Protein AF-A0A9P9JGT2-F1 (afdb_monomer_lite)

pLDDT: mean 77.73, std 19.98, range [41.0, 98.12]

Structure (mmCIF, N/CA/C/O backbone):
data_AF-A0A9P9JGT2-F1
#
_entry.id   AF-A0A9P9JGT2-F1
#
loop_
_atom_site.group_PDB
_atom_site.id
_atom_site.type_symbol
_atom_site.label_atom_id
_atom_site.label_alt_id
_atom_site.label_comp_id
_atom_site.label_asym_id
_atom_site.label_entity_id
_atom_site.label_seq_id
_atom_site.pdbx_PDB_ins_code
_atom_site.Cartn_x
_atom_site.Cartn_y
_atom_site.Cartn_z
_atom_site.occupancy
_atom_site.B_iso_or_equiv
_atom_site.auth_seq_id
_atom_site.auth_comp_id
_atom_site.auth_asym_id
_atom_site.auth_atom_id
_atom_site.pdbx_PDB_model_num
ATOM 1 N N . MET A 1 1 ? -16.881 14.180 40.709 1.00 42.56 1 MET A N 1
ATOM 2 C CA . MET A 1 1 ? -15.431 14.120 41.002 1.00 42.56 1 MET A CA 1
ATOM 3 C C . MET A 1 1 ? -14.701 13.674 39.739 1.00 42.56 1 MET A C 1
ATOM 5 O O . MET A 1 1 ? -14.536 12.482 39.517 1.00 42.56 1 MET A O 1
ATOM 9 N N . SER A 1 2 ? -14.347 14.621 38.869 1.00 42.94 2 SER A N 1
ATOM 10 C CA . SER A 1 2 ? -13.752 14.339 37.556 1.00 42.94 2 SER A CA 1
ATOM 11 C C . SER A 1 2 ? -12.229 14.390 37.648 1.00 42.94 2 SER A C 1
ATOM 13 O O . SER A 1 2 ? -11.665 15.416 38.022 1.00 42.94 2 SER A O 1
ATOM 15 N N . ARG A 1 3 ? -11.563 13.273 37.342 1.00 53.34 3 ARG A N 1
ATOM 16 C CA . ARG A 1 3 ? -10.098 13.186 37.287 1.00 53.34 3 ARG A CA 1
ATOM 17 C C . ARG A 1 3 ? -9.621 13.684 35.923 1.00 53.34 3 ARG A C 1
ATOM 19 O O . ARG A 1 3 ? -9.835 13.019 34.915 1.00 53.34 3 ARG A O 1
ATOM 26 N N . HIS A 1 4 ? -8.981 14.848 35.905 1.00 46.66 4 HIS A N 1
ATOM 27 C CA . HIS A 1 4 ? -8.199 15.321 34.766 1.00 46.66 4 HIS A CA 1
ATOM 28 C C . HIS A 1 4 ? -6.870 14.557 34.710 1.00 46.66 4 HIS A C 1
ATOM 30 O O . HIS A 1 4 ? -6.105 14.576 35.672 1.00 46.66 4 HIS A O 1
ATOM 36 N N . TYR A 1 5 ? -6.590 13.900 33.584 1.00 48.41 5 TYR A N 1
ATOM 37 C CA . TYR A 1 5 ? -5.246 13.423 33.253 1.00 48.41 5 TYR A CA 1
ATOM 38 C C . TYR A 1 5 ? -4.492 14.529 32.499 1.00 48.41 5 TYR A C 1
ATOM 40 O O . TYR A 1 5 ? -5.058 15.101 31.563 1.00 48.41 5 TYR A O 1
ATOM 48 N N . PRO A 1 6 ? -3.238 14.847 32.865 1.00 57.88 6 PRO A N 1
ATOM 49 C CA . PRO A 1 6 ? -2.440 15.808 32.121 1.00 57.88 6 PRO A CA 1
ATOM 50 C C . PRO A 1 6 ? -1.957 15.204 30.797 1.00 57.88 6 PRO A C 1
ATOM 52 O O . PRO A 1 6 ? -1.408 14.105 30.743 1.00 57.88 6 PRO A O 1
ATOM 55 N N . SER A 1 7 ? -2.173 15.970 29.730 1.00 55.78 7 SER A N 1
ATOM 56 C CA . SER A 1 7 ? -1.685 15.712 28.380 1.00 55.78 7 SER A CA 1
ATOM 57 C C . SER A 1 7 ? -0.169 15.926 28.350 1.00 55.78 7 SER A C 1
ATOM 59 O O . SER A 1 7 ? 0.311 17.048 28.514 1.00 55.78 7 SER A O 1
ATOM 61 N N . THR A 1 8 ? 0.606 14.855 28.195 1.00 49.56 8 THR A N 1
ATOM 62 C CA . THR A 1 8 ? 2.061 14.931 28.049 1.00 49.56 8 THR A CA 1
ATOM 63 C C . THR A 1 8 ? 2.419 15.328 26.617 1.00 49.56 8 THR A C 1
ATOM 65 O O . THR A 1 8 ? 2.457 14.508 25.702 1.00 49.56 8 THR A O 1
ATOM 68 N N . CYS A 1 9 ? 2.707 16.615 26.416 1.00 41.47 9 CYS A N 1
ATOM 69 C CA . CYS A 1 9 ? 3.374 17.104 25.213 1.00 41.47 9 CYS A CA 1
ATOM 70 C C . CYS A 1 9 ? 4.829 16.618 25.212 1.00 41.47 9 CYS A C 1
ATOM 72 O O . CYS A 1 9 ? 5.666 17.113 25.965 1.00 41.47 9 CYS A O 1
ATOM 74 N N . VAL A 1 10 ? 5.140 15.644 24.359 1.00 46.78 10 VAL A N 1
ATOM 75 C CA . VAL A 1 10 ? 6.520 15.272 24.027 1.00 46.78 10 VAL A CA 1
ATOM 76 C C . VAL A 1 10 ? 7.165 16.410 23.234 1.00 46.78 10 VAL A C 1
ATOM 78 O O . VAL A 1 10 ? 6.878 16.611 22.055 1.00 46.78 10 VAL A O 1
ATOM 81 N N . MET A 1 11 ? 8.025 17.173 23.905 1.00 46.28 11 MET A N 1
ATOM 82 C CA . MET A 1 11 ? 8.902 18.170 23.293 1.00 46.28 11 MET A CA 1
ATOM 83 C C . MET A 1 11 ? 9.958 17.449 22.444 1.00 46.28 11 MET A C 1
ATOM 85 O O . MET A 1 11 ? 10.802 16.731 22.977 1.00 46.28 11 MET A O 1
ATOM 89 N N . PHE A 1 12 ? 9.924 17.635 21.124 1.00 46.66 12 PHE A N 1
ATOM 90 C CA . PHE A 1 12 ? 11.042 17.283 20.246 1.00 46.66 12 PHE A CA 1
ATOM 91 C C . PHE A 1 12 ? 12.044 18.448 20.224 1.00 46.66 12 PHE A C 1
ATOM 93 O O . PHE A 1 12 ? 11.664 19.551 19.830 1.00 46.66 12 PHE A O 1
ATOM 100 N N . PRO A 1 13 ? 13.323 18.237 20.583 1.00 52.69 13 PRO A N 1
ATOM 101 C CA . PRO A 1 13 ? 14.360 19.246 20.431 1.00 52.69 13 PRO A CA 1
ATOM 102 C C . PRO A 1 13 ? 14.915 19.168 19.004 1.00 52.69 13 PRO A C 1
ATOM 104 O O . PRO A 1 13 ? 15.980 18.605 18.763 1.00 52.69 13 PRO A O 1
ATOM 107 N N . SER A 1 14 ? 14.171 19.662 18.015 1.00 49.78 14 SER A N 1
ATOM 108 C CA . SER A 1 14 ? 14.743 19.891 16.685 1.00 49.78 14 SER A CA 1
ATOM 109 C C . SER A 1 14 ? 13.972 20.979 15.946 1.00 49.78 14 SER A C 1
ATOM 111 O O . SER A 1 14 ? 12.844 20.785 15.500 1.00 49.78 14 SER A O 1
ATOM 113 N N . SER A 1 15 ? 14.597 22.150 15.863 1.00 53.12 15 SER A N 1
ATOM 114 C CA . SER A 1 15 ? 14.073 23.420 15.352 1.00 53.12 15 SER A CA 1
ATOM 115 C C . SER A 1 15 ? 13.975 23.471 13.822 1.00 53.12 15 SER A C 1
ATOM 117 O O . SER A 1 15 ? 14.397 24.448 13.204 1.00 53.12 15 SER A O 1
ATOM 119 N N . PHE A 1 16 ? 13.457 22.417 13.191 1.00 47.09 16 PHE A N 1
ATOM 120 C CA . PHE A 1 16 ? 13.333 22.356 11.737 1.00 47.09 16 PHE A CA 1
ATOM 121 C C . PHE A 1 16 ? 11.867 22.234 11.328 1.00 47.09 16 PHE A C 1
ATOM 123 O O . PHE A 1 16 ? 11.251 21.179 11.467 1.00 47.09 16 PHE A O 1
ATOM 130 N N . CYS A 1 17 ? 11.300 23.330 10.824 1.00 49.12 17 CYS A N 1
ATOM 131 C CA . CYS A 1 17 ? 9.960 23.342 10.252 1.00 49.12 17 CYS A CA 1
ATOM 132 C C . CYS A 1 17 ? 10.064 23.032 8.743 1.00 49.12 17 CYS A C 1
ATOM 134 O O . CYS A 1 17 ? 10.496 23.895 7.973 1.00 49.12 17 CYS A O 1
ATOM 136 N N . PRO A 1 18 ? 9.688 21.824 8.275 1.00 52.16 18 PRO A N 1
ATOM 137 C CA . PRO A 1 18 ? 9.889 21.418 6.880 1.00 52.16 18 PRO A CA 1
ATOM 138 C C . PRO A 1 18 ? 8.977 22.154 5.886 1.00 52.16 18 PRO A C 1
ATOM 140 O O . PRO A 1 18 ? 9.158 22.009 4.683 1.00 52.16 18 PRO A O 1
ATOM 143 N N . ALA A 1 19 ? 8.003 22.935 6.364 1.00 52.22 19 ALA A N 1
ATOM 144 C CA . ALA A 1 19 ? 7.087 23.685 5.508 1.00 52.22 19 ALA A CA 1
ATOM 145 C C . ALA A 1 19 ? 7.650 25.042 5.045 1.00 52.22 19 ALA A C 1
ATOM 147 O O . ALA A 1 19 ? 7.236 25.535 4.003 1.00 52.22 19 ALA A O 1
ATOM 148 N N . CYS A 1 20 ? 8.584 25.644 5.790 1.00 57.81 20 CYS A N 1
ATOM 149 C CA . CYS A 1 20 ? 9.106 26.983 5.487 1.00 57.81 20 CYS A CA 1
ATOM 150 C C . CYS A 1 20 ? 10.636 27.059 5.378 1.00 57.81 20 CYS A C 1
ATOM 152 O O . CYS A 1 20 ? 11.163 28.122 5.062 1.00 57.81 20 CYS A O 1
ATOM 154 N N . GLY A 1 21 ? 11.366 25.970 5.655 1.00 49.31 21 GLY A N 1
ATOM 155 C CA . GLY A 1 21 ? 12.832 25.928 5.543 1.00 49.31 21 GLY A CA 1
ATOM 156 C C . GLY A 1 21 ? 13.568 26.932 6.441 1.00 49.31 21 GLY A C 1
ATOM 157 O O . GLY A 1 21 ? 14.756 27.165 6.250 1.00 49.31 21 GLY A O 1
ATOM 158 N N . THR A 1 22 ? 12.874 27.549 7.401 1.00 52.78 22 THR A N 1
ATOM 159 C CA . THR A 1 22 ? 13.430 28.602 8.250 1.00 52.78 22 THR A CA 1
ATOM 160 C C . THR A 1 22 ? 13.856 28.008 9.587 1.00 52.78 22 THR A C 1
ATOM 162 O O . THR A 1 22 ? 13.036 27.454 10.321 1.00 52.78 22 THR A O 1
ATOM 165 N N . THR A 1 23 ? 15.139 28.126 9.913 1.00 51.31 23 THR A N 1
ATOM 166 C CA . THR A 1 23 ? 15.689 27.744 11.216 1.00 51.31 23 THR A CA 1
ATOM 167 C C . THR A 1 23 ? 15.441 28.886 12.198 1.00 51.31 23 THR A C 1
ATOM 169 O O . THR A 1 23 ? 16.015 29.962 12.049 1.00 51.31 23 THR A O 1
ATOM 172 N N . PHE A 1 24 ? 14.578 28.676 13.192 1.00 51.84 24 PHE A N 1
ATOM 173 C CA . PHE A 1 24 ? 14.384 29.642 14.275 1.00 51.84 24 PHE A CA 1
ATOM 174 C C . PHE A 1 24 ? 15.233 29.248 15.482 1.00 51.84 24 PHE A C 1
ATOM 176 O O . PHE A 1 24 ? 15.052 28.177 16.064 1.00 51.84 24 PHE A O 1
ATOM 183 N N . THR A 1 25 ? 16.128 30.145 15.886 1.00 49.84 25 THR A N 1
ATOM 184 C CA . THR A 1 25 ? 16.777 30.107 17.197 1.00 49.84 25 THR A CA 1
ATOM 185 C C . THR A 1 25 ? 16.015 31.076 18.088 1.00 49.84 25 THR A C 1
ATOM 187 O O . THR A 1 25 ? 16.066 32.278 17.850 1.00 49.84 25 THR A O 1
ATOM 190 N N . MET A 1 26 ? 15.291 30.579 19.090 1.00 53.88 26 MET A N 1
ATOM 191 C CA . MET A 1 26 ? 14.677 31.441 20.104 1.00 53.88 26 MET A CA 1
ATOM 192 C C . MET A 1 26 ? 14.952 30.894 21.504 1.00 53.88 26 MET A C 1
ATOM 194 O O . MET A 1 26 ? 14.623 29.735 21.771 1.00 53.88 26 MET A O 1
ATOM 198 N N . PRO A 1 27 ? 15.494 31.713 22.421 1.00 52.41 27 PRO A N 1
ATOM 199 C CA . PRO A 1 27 ? 15.391 31.466 23.843 1.00 52.41 27 PRO A CA 1
ATOM 200 C C . PRO A 1 27 ? 14.098 32.107 24.370 1.00 52.41 27 PRO A C 1
ATOM 202 O O . PRO A 1 27 ? 13.988 33.324 24.457 1.00 52.41 27 PRO A O 1
ATOM 205 N N . GLY A 1 28 ? 13.141 31.264 24.763 1.00 56.03 28 GLY A N 1
ATOM 206 C CA . GLY A 1 28 ? 12.068 31.630 25.692 1.00 56.03 28 GLY A CA 1
ATOM 207 C C . GLY A 1 28 ? 10.766 32.169 25.084 1.00 56.03 28 GLY A C 1
ATOM 208 O O . GLY A 1 28 ? 10.742 33.194 24.420 1.00 56.03 28 GLY A O 1
ATOM 209 N N . GLY A 1 29 ? 9.659 31.506 25.439 1.00 47.25 29 GLY A N 1
ATOM 210 C CA . GLY A 1 29 ? 8.338 32.135 25.552 1.00 47.25 29 GLY A CA 1
ATOM 211 C C . GLY A 1 29 ? 7.418 32.051 24.333 1.00 47.25 29 GLY A C 1
ATOM 212 O O . GLY A 1 29 ? 7.543 32.808 23.379 1.00 47.25 29 GLY A O 1
ATOM 213 N N . CYS A 1 30 ? 6.415 31.173 24.419 1.00 50.75 30 CYS A N 1
ATOM 214 C CA . CYS A 1 30 ? 5.193 31.242 23.613 1.00 50.75 30 CYS A CA 1
ATOM 215 C C . CYS A 1 30 ? 4.397 32.519 23.925 1.00 50.75 30 CYS A C 1
ATOM 217 O O . CYS A 1 30 ? 4.326 32.891 25.092 1.00 50.75 30 CYS A O 1
ATOM 219 N N . LEU A 1 31 ? 3.730 33.088 22.912 1.00 43.03 31 LEU A N 1
ATOM 220 C CA . LEU A 1 31 ? 2.375 33.677 22.942 1.00 43.03 31 LEU A CA 1
ATOM 221 C C . LEU A 1 31 ? 2.089 34.281 21.552 1.00 43.03 31 LEU A C 1
ATOM 223 O O . LEU A 1 31 ? 2.468 35.412 21.265 1.00 43.03 31 LEU A O 1
ATOM 227 N N . CYS A 1 32 ? 1.421 33.540 20.662 1.00 41.00 32 CYS A N 1
ATOM 228 C CA . CYS A 1 32 ? 0.858 34.116 19.435 1.00 41.00 32 CYS A CA 1
ATOM 229 C C . CYS A 1 32 ? -0.462 34.825 19.772 1.00 41.00 32 CYS A C 1
ATOM 231 O O . CYS A 1 32 ? -1.554 34.315 19.534 1.00 41.00 32 CYS A O 1
ATOM 233 N N . TYR A 1 33 ? -0.329 36.008 20.369 1.00 45.28 33 TYR A N 1
ATOM 234 C CA . TYR A 1 33 ? -1.398 36.990 20.481 1.00 45.28 33 TYR A CA 1
ATOM 235 C C . TYR A 1 33 ? -1.533 37.680 19.120 1.00 45.28 33 TYR A C 1
ATOM 237 O O . TYR A 1 33 ? -0.609 38.344 18.651 1.00 45.28 33 TYR A O 1
ATOM 245 N N . ILE A 1 34 ? -2.659 37.462 18.445 1.00 62.25 34 ILE A N 1
ATOM 246 C CA . ILE A 1 34 ? -2.981 38.141 17.192 1.00 62.25 34 ILE A CA 1
ATOM 247 C C . ILE A 1 34 ? -3.455 39.545 17.577 1.00 62.25 34 ILE A C 1
ATOM 249 O O . ILE A 1 34 ? -4.566 39.697 18.080 1.00 62.25 34 ILE A O 1
ATOM 253 N N . SER A 1 35 ? -2.609 40.553 17.359 1.00 45.47 35 SER A N 1
ATOM 254 C CA . SER A 1 35 ? -3.008 41.963 17.424 1.00 45.47 35 SER A CA 1
ATOM 255 C C . SER A 1 35 ? -3.131 42.557 16.017 1.00 45.47 35 SER A C 1
ATOM 257 O O . SER A 1 35 ? -2.317 42.230 15.149 1.00 45.47 35 SER A O 1
ATOM 259 N N . PRO A 1 36 ? -4.133 43.424 15.782 1.00 63.25 36 PRO A N 1
ATOM 260 C CA . PRO A 1 36 ? -4.407 44.023 14.485 1.00 63.25 36 PRO A CA 1
ATOM 261 C C . PRO A 1 36 ? -3.646 45.341 14.278 1.00 63.25 36 PRO A C 1
ATOM 263 O O . PRO A 1 36 ? -3.384 46.073 15.227 1.00 63.25 36 PRO A O 1
ATOM 266 N N . SER A 1 37 ? -3.404 45.637 12.998 1.00 57.38 37 SER A N 1
ATOM 267 C CA . SER A 1 37 ? -3.179 46.958 12.396 1.00 57.38 37 SER A CA 1
ATOM 268 C C . SER A 1 37 ? -1.992 47.790 12.891 1.00 57.38 37 SER A C 1
ATOM 270 O O . SER A 1 37 ? -1.987 48.302 14.002 1.00 57.38 37 SER A O 1
ATOM 272 N N . THR A 1 38 ? -1.055 48.093 11.993 1.00 47.56 38 THR A N 1
ATOM 273 C CA . THR A 1 38 ? -0.666 49.488 11.724 1.00 47.56 38 THR A CA 1
ATOM 274 C C . THR A 1 38 ? 0.132 49.599 10.431 1.00 47.56 38 THR A C 1
ATOM 276 O O . THR A 1 38 ? 0.841 48.693 10.004 1.00 47.56 38 THR A O 1
ATOM 279 N N . ASP A 1 39 ? -0.110 50.737 9.810 1.00 53.78 39 ASP A N 1
ATOM 280 C CA . ASP A 1 39 ? 0.372 51.270 8.553 1.00 53.78 39 ASP A CA 1
ATOM 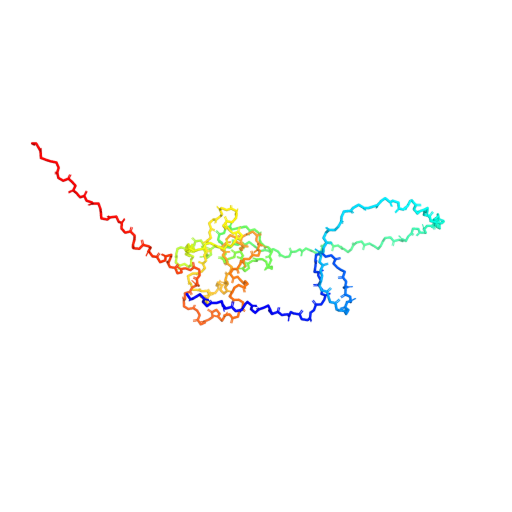281 C C . ASP A 1 39 ? 1.891 51.576 8.552 1.00 53.78 39 ASP A C 1
ATOM 283 O O . ASP A 1 39 ? 2.473 51.822 9.609 1.00 53.78 39 ASP A O 1
ATOM 287 N N . SER A 1 40 ? 2.468 51.664 7.340 1.00 43.88 40 SER A N 1
ATOM 288 C CA . SER A 1 40 ? 3.766 52.277 6.967 1.00 43.88 40 SER A CA 1
ATOM 289 C C . SER A 1 40 ? 5.083 51.499 7.224 1.00 43.88 40 SER A C 1
ATOM 291 O O . SER A 1 40 ? 5.129 50.627 8.087 1.00 43.88 40 SER A O 1
ATOM 293 N N . PRO A 1 41 ? 6.215 51.811 6.532 1.00 51.03 41 PRO A N 1
ATOM 294 C CA . PRO A 1 41 ? 6.423 52.725 5.401 1.00 51.03 41 PRO A CA 1
ATOM 295 C C . PRO A 1 41 ? 7.023 52.049 4.141 1.00 51.03 41 PRO A C 1
ATOM 297 O O . PRO A 1 41 ? 7.714 51.031 4.193 1.00 51.03 41 PRO A O 1
ATOM 300 N N . VAL A 1 42 ? 6.818 52.684 2.985 1.00 56.53 42 VAL A N 1
ATOM 301 C CA . VAL A 1 42 ? 7.507 52.385 1.719 1.00 56.53 42 VAL A CA 1
ATOM 302 C C . VAL A 1 42 ? 9.018 52.539 1.917 1.00 56.53 42 VAL A C 1
ATOM 304 O O . VAL A 1 42 ? 9.534 53.648 2.039 1.00 56.53 42 VAL A O 1
ATOM 307 N N . ARG A 1 43 ? 9.745 51.418 1.957 1.00 51.44 43 ARG A N 1
ATOM 308 C CA . ARG A 1 43 ? 11.210 51.409 1.973 1.00 51.44 43 ARG A CA 1
ATOM 309 C C . ARG A 1 43 ? 11.709 51.358 0.533 1.00 51.44 43 ARG A C 1
ATOM 311 O O . ARG A 1 43 ? 11.694 50.302 -0.095 1.00 51.44 43 ARG A O 1
ATOM 318 N N . SER A 1 44 ? 12.133 52.513 0.027 1.00 56.41 44 SER A N 1
ATOM 319 C CA . SER A 1 44 ? 12.798 52.660 -1.267 1.00 56.41 44 SER A CA 1
ATOM 320 C C . SER A 1 44 ? 13.929 51.643 -1.409 1.00 56.41 44 SER A C 1
ATOM 322 O O . SER A 1 44 ? 14.863 51.606 -0.604 1.00 56.41 44 SER A O 1
ATOM 324 N N . SER A 1 45 ? 13.810 50.788 -2.421 1.00 66.56 45 SER A N 1
ATOM 325 C CA . SER A 1 45 ? 14.811 49.786 -2.764 1.00 66.56 45 SER A CA 1
ATOM 326 C C . SER A 1 45 ? 16.075 50.464 -3.304 1.00 66.56 45 SER A C 1
ATOM 328 O O . SER A 1 45 ? 15.962 51.362 -4.142 1.00 66.56 45 SER A O 1
ATOM 330 N N . PRO A 1 46 ? 17.282 50.050 -2.883 1.00 64.12 46 PRO A N 1
ATOM 331 C CA . PRO A 1 46 ? 18.497 50.457 -3.572 1.00 64.12 46 PRO A CA 1
ATOM 332 C C . PRO A 1 46 ? 18.491 49.839 -4.975 1.00 64.12 46 PRO A C 1
ATOM 334 O O . PRO A 1 46 ? 18.341 48.627 -5.128 1.00 64.12 46 PRO A O 1
ATOM 337 N N . GLN A 1 47 ? 18.627 50.679 -6.003 1.00 56.09 47 GLN A N 1
ATOM 338 C CA . GLN A 1 47 ? 18.848 50.227 -7.373 1.00 56.09 47 GLN A CA 1
ATOM 339 C C . GLN A 1 47 ? 20.224 49.562 -7.436 1.00 56.09 47 GLN A C 1
ATOM 341 O O . GLN A 1 47 ? 21.256 50.226 -7.502 1.00 56.09 47 GLN A O 1
ATOM 346 N N . THR A 1 48 ? 20.236 48.234 -7.363 1.00 65.38 48 THR A N 1
ATOM 347 C CA . THR A 1 48 ? 21.410 47.433 -7.688 1.00 65.38 48 THR A CA 1
ATOM 348 C C . THR A 1 48 ? 21.644 47.544 -9.189 1.00 65.38 48 THR A C 1
ATOM 350 O O . THR A 1 48 ? 20.842 47.073 -9.993 1.00 65.38 48 THR A O 1
ATOM 353 N N . THR A 1 49 ? 22.742 48.189 -9.566 1.00 60.88 49 THR A N 1
ATOM 354 C CA . THR A 1 49 ? 23.286 48.186 -10.921 1.00 60.88 49 THR A CA 1
ATOM 355 C C . THR A 1 49 ? 23.557 46.743 -11.342 1.00 60.88 49 THR A C 1
ATOM 357 O O . THR A 1 49 ? 24.466 46.085 -10.840 1.00 60.88 49 THR A O 1
ATOM 360 N N . ILE A 1 50 ? 22.720 46.233 -12.247 1.00 60.41 50 ILE A N 1
ATOM 361 C CA . ILE A 1 50 ? 22.856 44.903 -12.839 1.00 60.41 50 ILE A CA 1
ATOM 362 C C . ILE A 1 50 ? 24.065 44.956 -13.775 1.00 60.41 50 ILE A C 1
ATOM 364 O O . ILE A 1 50 ? 23.981 45.463 -14.892 1.00 60.41 50 ILE A O 1
ATOM 368 N N . ALA A 1 51 ? 25.212 44.470 -13.300 1.00 62.72 51 ALA A N 1
ATOM 369 C CA . ALA A 1 51 ? 26.340 44.171 -14.167 1.00 62.72 51 ALA A CA 1
ATOM 370 C C . ALA A 1 51 ? 25.892 43.116 -15.189 1.00 62.72 51 ALA A C 1
ATOM 372 O O . ALA A 1 51 ? 25.315 42.093 -14.814 1.00 62.72 51 ALA A O 1
ATOM 373 N N . ALA A 1 52 ? 26.120 43.389 -16.475 1.00 63.28 52 ALA A N 1
ATOM 374 C CA . ALA A 1 52 ? 25.782 42.495 -17.573 1.00 63.28 52 ALA A CA 1
ATOM 375 C C . ALA A 1 52 ? 26.427 41.119 -17.339 1.00 63.28 52 ALA A C 1
ATOM 377 O O . ALA A 1 52 ? 27.647 40.968 -17.413 1.00 63.28 52 ALA A O 1
ATOM 378 N N . ALA A 1 53 ? 25.598 40.130 -17.001 1.00 64.06 53 ALA A N 1
ATOM 379 C CA . ALA A 1 53 ? 26.035 38.763 -16.788 1.00 64.06 53 ALA A CA 1
ATOM 380 C C . ALA A 1 53 ? 26.548 38.197 -18.117 1.00 64.06 53 ALA A C 1
ATOM 382 O O . ALA A 1 53 ? 25.808 38.102 -19.096 1.00 64.06 53 ALA A O 1
ATOM 383 N N . VAL A 1 54 ? 27.831 37.840 -18.142 1.00 74.56 54 VAL A N 1
ATOM 384 C CA . VAL A 1 54 ? 28.448 37.100 -19.244 1.00 74.56 54 VAL A CA 1
ATOM 385 C C . VAL A 1 54 ? 27.696 35.768 -19.385 1.00 74.56 54 VAL A C 1
ATOM 387 O O . VAL A 1 54 ? 27.548 35.071 -18.377 1.00 74.56 54 VAL A O 1
ATOM 390 N N . PRO A 1 55 ? 27.191 35.400 -20.578 1.00 69.88 55 PRO A N 1
ATOM 391 C CA . PRO A 1 55 ? 26.495 34.135 -20.773 1.00 69.88 55 PRO A CA 1
ATOM 392 C C . PRO A 1 55 ? 27.454 32.981 -20.470 1.00 69.88 55 PRO A C 1
ATOM 394 O O . PRO A 1 55 ? 28.415 32.738 -21.199 1.00 69.88 55 PRO A O 1
ATOM 397 N N . VAL A 1 56 ? 27.210 32.294 -19.354 1.00 76.38 56 VAL A N 1
ATOM 398 C CA . VAL A 1 56 ? 27.930 31.075 -18.989 1.00 76.38 56 VAL A CA 1
ATOM 399 C C . VAL A 1 56 ? 27.497 29.987 -19.978 1.00 76.38 56 VAL A C 1
ATOM 401 O O . VAL A 1 56 ? 26.291 29.789 -20.143 1.00 76.38 56 VAL A O 1
ATOM 404 N N . PRO A 1 57 ? 28.429 29.296 -20.658 1.00 73.75 57 PRO A N 1
ATOM 405 C CA . PRO A 1 57 ? 28.084 28.196 -21.549 1.00 73.75 57 PRO A CA 1
ATOM 406 C C . PRO A 1 57 ? 27.324 27.128 -20.758 1.00 73.75 57 PRO A C 1
ATOM 408 O O . PRO A 1 57 ? 27.815 26.626 -19.747 1.00 73.75 57 PRO A O 1
ATOM 411 N N . VAL A 1 58 ? 26.101 26.830 -21.201 1.00 73.31 58 VAL A N 1
ATOM 412 C CA . VAL A 1 58 ? 25.246 25.797 -20.613 1.00 73.31 58 VAL A CA 1
ATOM 413 C C . VAL A 1 58 ? 25.959 24.455 -20.816 1.00 73.31 58 VAL A C 1
ATOM 415 O O . VAL A 1 58 ? 26.238 24.110 -21.965 1.00 73.31 58 VAL A O 1
ATOM 418 N N . PRO A 1 59 ? 26.320 23.722 -19.749 1.00 76.25 59 PRO A N 1
ATOM 419 C CA . PRO A 1 59 ? 26.885 22.387 -19.890 1.00 76.25 59 PRO A CA 1
ATOM 420 C C . PRO A 1 59 ? 25.885 21.501 -20.637 1.00 76.25 59 PRO A C 1
ATOM 422 O O . PRO A 1 59 ? 24.715 21.488 -20.262 1.00 76.25 59 PRO A O 1
ATOM 425 N N . ASP A 1 60 ? 26.342 20.788 -21.671 1.00 80.00 60 ASP A N 1
ATOM 426 C CA . ASP A 1 60 ? 25.565 19.777 -22.399 1.00 80.00 60 ASP A CA 1
ATOM 427 C C . ASP A 1 60 ? 24.799 18.894 -21.401 1.00 80.00 60 ASP A C 1
ATOM 429 O O . ASP A 1 60 ? 25.406 18.193 -20.581 1.00 80.00 60 ASP A O 1
ATOM 433 N N . ASP A 1 61 ? 23.466 18.973 -21.431 1.00 77.81 61 ASP A N 1
ATOM 434 C CA . ASP A 1 61 ? 22.607 18.194 -20.547 1.00 77.81 61 ASP A CA 1
ATOM 435 C C . ASP A 1 61 ? 22.935 16.702 -20.724 1.00 77.81 61 ASP A C 1
ATOM 437 O O . ASP A 1 61 ? 22.891 16.181 -21.847 1.00 77.81 61 ASP A O 1
ATOM 441 N N . PRO A 1 62 ? 23.281 15.975 -19.645 1.00 78.56 62 PRO A N 1
ATOM 442 C CA . PRO A 1 62 ? 23.628 14.571 -19.757 1.00 78.56 62 PRO A CA 1
ATOM 443 C C . PRO A 1 62 ? 22.448 13.797 -20.363 1.00 78.56 62 PRO A C 1
ATOM 445 O O . PRO A 1 62 ? 21.297 14.027 -19.975 1.00 78.56 62 PRO A O 1
ATOM 448 N N . PRO A 1 63 ? 22.706 12.842 -21.277 1.00 79.12 63 PRO A N 1
ATOM 449 C CA . PRO A 1 63 ? 21.648 12.116 -21.961 1.00 79.12 63 PRO A CA 1
ATOM 450 C C . PRO A 1 63 ? 20.698 11.468 -20.941 1.00 79.12 63 PRO A C 1
ATOM 452 O O . PRO A 1 63 ? 21.158 10.929 -19.923 1.00 79.12 63 PRO A O 1
ATOM 455 N N . PRO A 1 64 ? 19.375 11.490 -21.193 1.00 79.06 64 PRO A N 1
ATOM 456 C CA . PRO A 1 64 ? 18.385 11.021 -20.237 1.00 79.06 64 PRO A CA 1
ATOM 457 C C . PRO A 1 64 ? 18.671 9.563 -19.877 1.00 79.06 64 PRO A C 1
ATOM 459 O O . PRO A 1 64 ? 18.663 8.666 -20.727 1.00 79.06 64 PRO A O 1
ATOM 462 N N . ARG A 1 65 ? 18.945 9.310 -18.593 1.00 82.25 65 ARG A N 1
ATOM 463 C CA . ARG A 1 65 ? 19.162 7.953 -18.084 1.00 82.25 65 ARG A CA 1
ATOM 464 C C . ARG A 1 65 ? 17.876 7.161 -18.300 1.00 82.25 65 ARG A C 1
ATOM 466 O O . ARG A 1 65 ? 16.882 7.407 -17.624 1.00 82.25 65 ARG A O 1
ATOM 473 N N . ARG A 1 66 ? 17.899 6.201 -19.232 1.00 80.06 66 ARG A N 1
ATOM 474 C CA . ARG A 1 66 ? 16.772 5.291 -19.480 1.00 80.06 66 ARG A CA 1
ATOM 475 C C . ARG A 1 66 ? 16.413 4.582 -18.175 1.00 80.06 66 ARG A C 1
ATOM 477 O O . ARG A 1 66 ? 17.196 3.785 -17.651 1.00 80.06 66 ARG A O 1
ATOM 484 N N . THR A 1 67 ? 15.243 4.887 -17.632 1.00 85.50 67 THR A N 1
ATOM 485 C CA . THR A 1 67 ? 14.700 4.197 -16.467 1.00 85.50 67 THR A CA 1
ATOM 486 C C . THR A 1 67 ? 14.384 2.761 -16.863 1.00 85.50 67 THR A C 1
ATOM 488 O O . THR A 1 67 ? 13.663 2.502 -17.820 1.00 85.50 67 THR A O 1
ATOM 491 N N . ARG A 1 68 ? 14.966 1.795 -16.147 1.00 93.12 68 ARG A N 1
ATOM 492 C CA . ARG A 1 68 ? 14.704 0.376 -16.401 1.00 93.12 68 ARG A CA 1
ATOM 493 C C . ARG A 1 68 ? 13.259 0.050 -15.999 1.00 93.12 68 ARG A C 1
ATOM 495 O O . ARG A 1 68 ? 12.882 0.249 -14.838 1.00 93.12 68 ARG A O 1
ATOM 502 N N . THR A 1 69 ? 12.477 -0.462 -16.943 1.00 96.31 69 THR A N 1
ATOM 503 C CA . THR A 1 69 ? 11.099 -0.936 -16.750 1.00 96.31 69 THR A CA 1
ATOM 504 C C . THR A 1 69 ? 11.022 -2.457 -16.904 1.00 96.31 69 THR A C 1
ATOM 506 O O . THR A 1 69 ? 11.916 -3.088 -17.471 1.00 96.31 69 THR A O 1
ATOM 509 N N . ARG A 1 70 ? 9.978 -3.070 -16.335 1.00 96.31 70 ARG A N 1
ATOM 510 C CA . ARG A 1 70 ? 9.660 -4.497 -16.484 1.00 96.31 70 ARG A CA 1
ATOM 511 C C . ARG A 1 70 ? 8.138 -4.688 -16.547 1.00 96.31 70 ARG A C 1
ATOM 513 O O . ARG A 1 70 ? 7.444 -4.070 -15.734 1.00 96.31 70 ARG A O 1
ATOM 520 N N . PRO A 1 71 ? 7.613 -5.548 -17.440 1.00 97.88 71 PRO A N 1
ATOM 521 C CA . PRO A 1 71 ? 6.189 -5.862 -17.473 1.00 97.88 71 PRO A CA 1
ATOM 522 C C . PRO A 1 71 ? 5.773 -6.693 -16.252 1.00 97.88 71 PRO A C 1
ATOM 524 O O . PRO A 1 71 ? 6.479 -7.615 -15.830 1.00 97.88 71 PRO A O 1
ATOM 527 N N . CYS A 1 72 ? 4.624 -6.360 -15.668 1.00 98.00 72 CYS A N 1
ATOM 528 C CA . CYS A 1 72 ? 4.028 -7.123 -14.573 1.00 98.00 72 CYS A CA 1
ATOM 529 C C . CYS A 1 72 ? 3.396 -8.433 -15.083 1.00 98.00 72 CYS A C 1
ATOM 531 O O . CYS A 1 72 ? 2.588 -8.379 -16.002 1.00 98.00 72 CYS A O 1
ATOM 533 N N . PRO A 1 73 ? 3.638 -9.598 -14.456 1.00 97.38 73 PRO A N 1
ATOM 534 C CA . PRO A 1 73 ? 3.081 -10.877 -14.905 1.00 97.38 73 PRO A CA 1
ATOM 535 C C . PRO A 1 73 ? 1.562 -10.994 -14.725 1.00 97.38 73 PRO A C 1
ATOM 537 O O . PRO A 1 73 ? 0.960 -11.888 -15.303 1.00 97.38 73 PRO A O 1
ATOM 540 N N . VAL A 1 74 ? 0.943 -10.133 -13.908 1.00 97.12 74 VAL A N 1
ATOM 541 C CA . VAL A 1 74 ? -0.500 -10.198 -13.615 1.00 97.12 74 VAL A CA 1
ATOM 542 C C . VAL A 1 74 ? -1.308 -9.323 -14.570 1.00 97.12 74 VAL A C 1
ATOM 544 O O . VAL A 1 74 ? -2.346 -9.746 -15.058 1.00 97.12 74 VAL A O 1
ATOM 547 N N . CYS A 1 75 ? -0.850 -8.096 -14.833 1.00 97.56 75 CYS A N 1
ATOM 548 C CA . CYS A 1 75 ? -1.601 -7.122 -15.634 1.00 97.56 75 CYS A CA 1
ATOM 549 C C . CYS A 1 75 ? -0.861 -6.631 -16.883 1.00 97.56 75 CYS A C 1
ATOM 551 O O . CYS A 1 75 ? -1.338 -5.711 -17.533 1.00 97.56 75 CYS A O 1
ATOM 553 N N . ASN A 1 76 ? 0.321 -7.179 -17.175 1.00 97.69 76 ASN A N 1
ATOM 554 C CA . ASN A 1 76 ? 1.184 -6.850 -18.314 1.00 97.69 76 ASN A CA 1
ATOM 555 C C . ASN A 1 76 ? 1.589 -5.367 -18.467 1.00 97.69 76 ASN A C 1
ATOM 557 O O . ASN A 1 76 ? 2.174 -4.984 -19.473 1.00 97.69 76 ASN A O 1
ATOM 561 N N . ASN A 1 77 ? 1.328 -4.530 -17.461 1.00 97.19 77 ASN A N 1
ATOM 562 C CA . ASN A 1 77 ? 1.718 -3.121 -17.475 1.00 97.19 77 ASN A CA 1
ATOM 563 C C . ASN A 1 77 ? 3.225 -2.973 -17.251 1.00 97.19 77 ASN A C 1
ATOM 565 O O . ASN A 1 77 ? 3.798 -3.670 -16.407 1.00 97.19 77 ASN A O 1
ATOM 569 N N . GLU A 1 78 ? 3.848 -2.025 -17.950 1.00 97.50 78 GLU A N 1
ATOM 570 C CA . GLU A 1 78 ? 5.237 -1.647 -1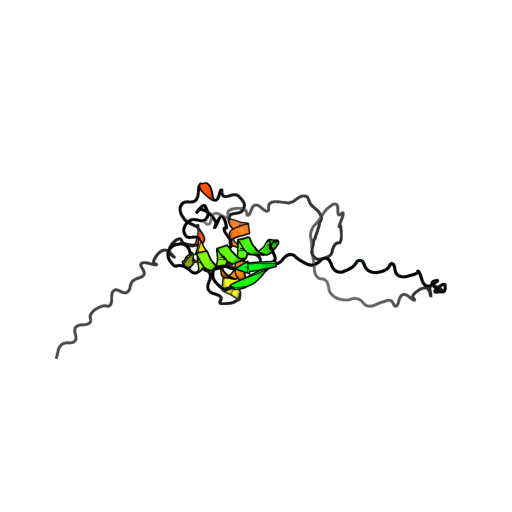7.706 1.00 97.50 78 GLU A CA 1
ATOM 571 C C . GLU A 1 78 ? 5.360 -0.861 -16.401 1.00 97.50 78 GLU A C 1
ATOM 573 O O . GLU A 1 78 ? 4.719 0.171 -16.202 1.00 97.50 78 GLU A O 1
ATOM 578 N N . VAL A 1 79 ? 6.202 -1.350 -15.492 1.00 97.12 79 VAL A N 1
ATOM 579 C CA . VAL A 1 79 ? 6.440 -0.712 -14.196 1.00 97.12 79 VAL A CA 1
ATOM 580 C C . VAL A 1 79 ? 7.935 -0.490 -14.020 1.00 97.12 79 VAL A C 1
ATOM 582 O O . VAL A 1 79 ? 8.755 -1.324 -14.411 1.00 97.12 79 VAL A O 1
ATOM 585 N N . THR A 1 80 ? 8.316 0.638 -13.423 1.00 96.38 80 THR A N 1
ATOM 586 C CA . THR A 1 80 ? 9.719 0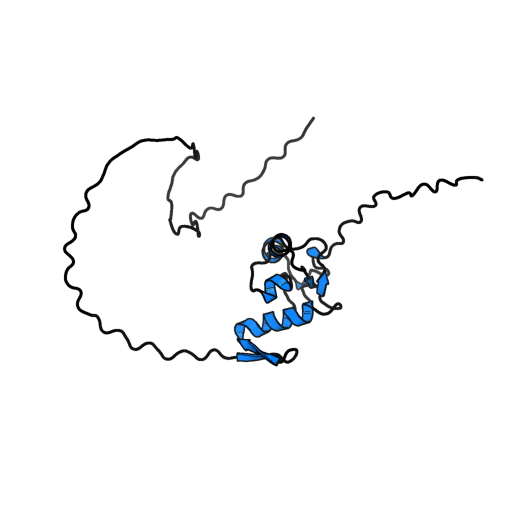.897 -13.079 1.00 96.38 80 THR A CA 1
ATOM 587 C C . THR A 1 80 ? 10.213 -0.139 -12.072 1.00 96.38 80 THR A C 1
ATOM 589 O O . THR A 1 80 ? 9.475 -0.541 -11.168 1.00 96.38 80 THR A O 1
ATOM 592 N N . LEU A 1 81 ? 11.475 -0.566 -12.186 1.00 94.75 81 LEU A N 1
ATOM 593 C CA . LEU A 1 81 ? 12.026 -1.585 -11.279 1.00 94.75 81 LEU A CA 1
ATOM 594 C C . LEU A 1 81 ? 11.885 -1.202 -9.792 1.00 94.75 81 LEU A C 1
ATOM 596 O O . LEU A 1 81 ? 11.625 -2.069 -8.962 1.00 94.75 81 LEU A O 1
ATOM 600 N N . ASN A 1 82 ? 11.967 0.094 -9.469 1.00 94.94 82 ASN A N 1
ATOM 601 C CA . ASN A 1 82 ? 11.826 0.601 -8.101 1.00 94.94 82 ASN A CA 1
ATOM 602 C C . ASN A 1 82 ? 10.391 0.476 -7.557 1.00 94.94 82 ASN A C 1
ATOM 604 O O . ASN A 1 82 ? 10.208 0.249 -6.364 1.00 94.94 82 ASN A O 1
ATOM 608 N N . ALA A 1 83 ? 9.373 0.607 -8.414 1.00 95.69 83 ALA A N 1
ATOM 609 C CA . ALA A 1 83 ? 7.963 0.509 -8.023 1.00 95.69 83 ALA A CA 1
ATOM 610 C C . ALA A 1 83 ? 7.388 -0.908 -8.185 1.00 95.69 83 ALA A C 1
ATOM 612 O O . ALA A 1 83 ? 6.299 -1.198 -7.687 1.00 95.69 83 ALA A O 1
ATOM 613 N N . TYR A 1 84 ? 8.112 -1.809 -8.853 1.00 96.56 84 TYR A N 1
ATOM 614 C CA . TYR A 1 84 ? 7.637 -3.146 -9.204 1.00 96.56 84 TYR A CA 1
ATOM 615 C C . TYR A 1 84 ? 7.197 -3.969 -7.982 1.00 96.56 84 TYR A C 1
ATOM 617 O O . TYR A 1 84 ? 6.151 -4.616 -8.001 1.00 96.56 84 TYR A O 1
ATOM 625 N N . ALA A 1 85 ? 7.950 -3.901 -6.879 1.00 96.38 85 ALA A N 1
ATOM 626 C CA . ALA A 1 85 ? 7.603 -4.612 -5.649 1.00 96.38 85 ALA A CA 1
ATOM 627 C C . ALA A 1 85 ? 6.285 -4.114 -5.032 1.00 96.38 85 ALA A C 1
ATOM 629 O O . ALA A 1 85 ? 5.477 -4.922 -4.578 1.00 96.38 85 ALA A O 1
ATOM 630 N N . ASP A 1 86 ? 6.051 -2.801 -5.023 1.00 96.88 86 ASP A N 1
ATOM 631 C CA . ASP A 1 86 ? 4.814 -2.218 -4.495 1.00 96.88 86 ASP A CA 1
ATOM 632 C C . ASP A 1 86 ? 3.627 -2.484 -5.424 1.00 96.88 86 ASP A C 1
ATOM 634 O O . ASP A 1 86 ? 2.540 -2.815 -4.949 1.00 96.88 86 ASP A O 1
ATOM 638 N N . HIS A 1 87 ? 3.856 -2.474 -6.736 1.00 97.38 87 HIS A N 1
ATOM 639 C CA . HIS A 1 87 ? 2.861 -2.868 -7.726 1.00 97.38 87 HIS A CA 1
ATOM 640 C C . HIS A 1 87 ? 2.374 -4.316 -7.523 1.00 97.38 87 HIS A C 1
ATOM 642 O O . HIS A 1 87 ? 1.170 -4.569 -7.499 1.00 97.38 87 HIS A O 1
ATOM 648 N N . LEU A 1 88 ? 3.282 -5.273 -7.294 1.00 97.31 88 LEU A N 1
ATOM 649 C CA . LEU A 1 88 ? 2.894 -6.662 -7.009 1.00 97.31 88 LEU A CA 1
ATOM 650 C C . LEU A 1 88 ? 2.091 -6.799 -5.707 1.00 97.31 88 LEU A C 1
ATOM 652 O O . LEU A 1 88 ? 1.181 -7.626 -5.626 1.00 97.31 88 LEU A O 1
ATOM 656 N N . LYS A 1 89 ? 2.385 -5.980 -4.691 1.00 97.50 89 LYS A N 1
ATOM 657 C CA . LYS A 1 89 ? 1.601 -5.965 -3.445 1.00 97.50 89 LYS A CA 1
ATOM 658 C C . LYS A 1 89 ? 0.171 -5.492 -3.688 1.00 97.50 89 LYS A C 1
ATOM 660 O O . LYS A 1 89 ? -0.735 -6.021 -3.054 1.00 97.50 89 LYS A O 1
ATOM 665 N N . VAL A 1 90 ? -0.049 -4.541 -4.600 1.00 97.94 90 VAL A N 1
ATOM 666 C CA . VAL A 1 90 ? -1.404 -4.084 -4.959 1.00 97.94 90 VAL A CA 1
ATOM 667 C C . VAL A 1 90 ? -2.241 -5.241 -5.506 1.00 97.94 90 VAL A C 1
ATOM 669 O O . VAL A 1 90 ? -3.380 -5.397 -5.070 1.00 97.94 90 VAL A O 1
ATOM 672 N N . HIS A 1 91 ? -1.669 -6.085 -6.374 1.00 97.81 91 HIS A N 1
ATOM 673 C CA . HIS A 1 91 ? -2.342 -7.291 -6.883 1.00 97.81 91 HIS A CA 1
ATOM 674 C C . HIS A 1 91 ? -2.650 -8.291 -5.773 1.00 97.81 91 HIS A C 1
ATOM 676 O O . HIS A 1 91 ? -3.780 -8.754 -5.656 1.00 97.81 91 HIS A O 1
ATOM 682 N N . LYS A 1 92 ? -1.681 -8.569 -4.896 1.00 97.06 92 LYS A N 1
ATOM 683 C CA . LYS A 1 92 ? -1.899 -9.470 -3.754 1.00 97.06 92 LYS A CA 1
ATOM 684 C C . LYS A 1 92 ? -2.977 -8.959 -2.798 1.00 97.06 92 LYS A C 1
ATOM 686 O O . LYS A 1 92 ? -3.761 -9.741 -2.296 1.00 97.06 92 LYS A O 1
ATOM 691 N N . LEU A 1 93 ? -3.054 -7.654 -2.551 1.00 97.00 93 LEU A N 1
ATOM 692 C CA . LEU A 1 93 ? -4.088 -7.066 -1.689 1.00 97.00 93 LEU A CA 1
ATOM 693 C C . LEU A 1 93 ? -5.472 -6.990 -2.348 1.00 97.00 93 LEU A C 1
ATOM 695 O O . LEU A 1 93 ? -6.437 -6.599 -1.687 1.00 97.00 93 LEU A O 1
ATOM 699 N N . LEU A 1 94 ? -5.574 -7.292 -3.643 1.00 96.31 94 LEU A N 1
ATOM 700 C CA . LEU A 1 94 ? -6.853 -7.375 -4.334 1.00 96.31 94 LEU A CA 1
ATOM 701 C C . LEU A 1 94 ? -7.549 -8.717 -4.075 1.00 96.31 94 LEU A C 1
ATOM 703 O O . LEU A 1 94 ? -8.779 -8.748 -4.065 1.00 96.31 94 LEU A O 1
ATOM 707 N N . THR A 1 95 ? -6.781 -9.786 -3.843 1.00 95.00 95 THR A N 1
ATOM 708 C CA . THR A 1 95 ? -7.316 -11.124 -3.567 1.00 95.00 95 THR A CA 1
ATOM 709 C C . THR A 1 95 ? -7.859 -11.214 -2.143 1.00 95.00 95 THR A C 1
ATOM 711 O O . THR A 1 95 ? -7.305 -10.624 -1.214 1.00 95.00 95 THR A O 1
ATOM 714 N N . GLU A 1 96 ? -8.949 -11.956 -1.952 1.00 89.81 96 GLU A N 1
ATOM 715 C CA . GLU A 1 96 ? -9.620 -12.071 -0.645 1.00 89.81 96 GLU A CA 1
ATOM 716 C C . GLU A 1 96 ? -8.814 -12.871 0.386 1.00 89.81 96 GLU A C 1
ATOM 718 O O . GLU A 1 96 ? -8.948 -12.668 1.594 1.00 89.81 96 GLU A O 1
ATOM 723 N N . GLU A 1 97 ? -7.929 -13.744 -0.093 1.00 94.19 97 GLU A N 1
ATOM 724 C CA . GLU A 1 97 ? -7.021 -14.531 0.742 1.00 94.19 97 GLU A CA 1
ATOM 725 C C . GLU A 1 97 ? -6.068 -13.637 1.546 1.00 94.19 97 GLU A C 1
ATOM 727 O O . GLU A 1 97 ? -5.807 -13.869 2.727 1.00 94.19 97 GLU A O 1
ATOM 732 N N . HIS A 1 98 ? -5.553 -12.590 0.903 1.00 95.19 98 HIS A N 1
ATOM 733 C CA . HIS A 1 98 ? -4.461 -11.779 1.428 1.00 95.19 98 HIS A CA 1
ATOM 734 C C . HIS A 1 98 ? -4.923 -10.376 1.830 1.00 95.19 98 HIS A C 1
ATOM 736 O O . HIS A 1 98 ? -4.408 -9.810 2.799 1.00 95.19 98 HIS A O 1
ATOM 742 N N . GLY A 1 99 ? -5.872 -9.802 1.089 1.00 96.31 99 GLY A N 1
ATOM 743 C CA . GLY A 1 99 ? -6.411 -8.467 1.291 1.00 96.31 99 GLY A CA 1
ATOM 744 C C . GLY A 1 99 ? -7.782 -8.490 1.954 1.00 96.31 99 GLY A C 1
ATOM 745 O O . GLY A 1 99 ? -8.751 -9.019 1.416 1.00 96.31 99 GLY A O 1
ATOM 746 N N . VAL A 1 100 ? -7.897 -7.826 3.097 1.00 96.44 100 VAL A N 1
ATOM 747 C CA . VAL A 1 100 ? -9.157 -7.686 3.839 1.00 96.44 100 VAL A CA 1
ATOM 748 C C . VAL A 1 100 ? -9.555 -6.218 3.932 1.00 96.44 100 VAL A C 1
ATOM 750 O O . VAL A 1 100 ? -8.701 -5.325 3.981 1.00 96.44 100 VAL A O 1
ATOM 753 N N . LYS A 1 101 ? -10.864 -5.941 3.916 1.00 96.50 101 LYS A N 1
ATOM 754 C CA . LYS A 1 101 ? -11.379 -4.579 4.102 1.00 96.50 101 LYS A CA 1
ATOM 755 C C . LYS A 1 101 ? -11.073 -4.142 5.534 1.00 96.50 101 LYS A C 1
ATOM 757 O O . LYS A 1 101 ? -11.367 -4.868 6.479 1.00 96.50 101 LYS A O 1
ATOM 762 N N . ALA A 1 102 ? -10.442 -2.984 5.689 1.00 95.69 102 ALA A N 1
ATOM 763 C CA . ALA A 1 102 ? -10.149 -2.452 7.009 1.00 95.69 102 ALA A CA 1
ATOM 764 C C . ALA A 1 102 ? -11.457 -2.057 7.706 1.00 95.69 102 ALA A C 1
ATOM 766 O O . ALA A 1 102 ? -12.266 -1.339 7.118 1.00 95.69 102 ALA A O 1
ATOM 767 N N . GLY A 1 103 ? -11.637 -2.476 8.961 1.00 93.81 103 GLY A N 1
ATOM 768 C CA . GLY A 1 103 ? -12.792 -2.085 9.773 1.00 93.81 103 GLY A CA 1
ATOM 769 C C . GLY A 1 103 ? -12.824 -0.576 10.032 1.00 93.81 103 GLY A C 1
ATOM 770 O O . GLY A 1 103 ? -13.883 0.042 10.029 1.00 93.81 103 GLY A O 1
ATOM 771 N N . ARG A 1 104 ? -11.646 0.046 10.167 1.00 93.56 104 ARG A N 1
ATOM 772 C CA . ARG A 1 104 ? -11.483 1.505 10.222 1.00 93.56 104 ARG A CA 1
ATOM 773 C C . ARG A 1 104 ? -10.529 1.941 9.116 1.00 93.56 104 ARG A C 1
ATOM 775 O O . ARG A 1 104 ? -9.345 1.675 9.288 1.00 93.56 104 ARG A O 1
ATOM 782 N N . PRO A 1 105 ? -10.971 2.607 8.034 1.00 96.44 105 PRO A N 1
ATOM 783 C CA . PRO A 1 105 ? -10.092 3.012 6.937 1.00 96.44 105 PRO A CA 1
ATOM 784 C C . PRO A 1 105 ? -8.996 3.979 7.402 1.00 96.44 105 PRO A C 1
ATOM 786 O O . PRO A 1 105 ? -9.190 4.755 8.340 1.00 96.44 105 PRO A O 1
ATOM 789 N N . CYS A 1 106 ? -7.848 3.964 6.717 1.00 97.38 106 CYS A N 1
ATOM 790 C CA . CYS A 1 106 ? -6.792 4.943 6.964 1.00 97.38 106 CYS A CA 1
ATOM 791 C C . CYS A 1 106 ? -7.292 6.361 6.646 1.00 97.38 106 CYS A C 1
ATOM 793 O O . CYS A 1 106 ? -8.183 6.540 5.811 1.00 97.38 106 CYS A O 1
ATOM 795 N N . GLU A 1 107 ? -6.701 7.376 7.273 1.00 97.00 107 GLU A N 1
ATOM 796 C CA . GLU A 1 107 ? -7.183 8.759 7.169 1.00 97.00 107 GLU A CA 1
ATOM 797 C C . GLU A 1 107 ? -7.261 9.252 5.715 1.00 97.00 107 GLU A C 1
ATOM 799 O O . GLU A 1 107 ? -8.290 9.772 5.289 1.00 97.00 107 GLU A O 1
ATOM 804 N N . GLY A 1 108 ? -6.224 8.977 4.917 1.00 96.44 108 GLY A N 1
ATOM 805 C CA . GLY A 1 108 ? -6.187 9.355 3.503 1.00 96.44 108 GLY A CA 1
ATOM 806 C C . GLY A 1 108 ? -7.192 8.607 2.621 1.00 96.44 108 GLY A C 1
ATOM 807 O O . GLY A 1 108 ? -7.625 9.141 1.604 1.00 96.44 108 GLY A O 1
ATOM 808 N N . CYS A 1 109 ? -7.587 7.380 2.975 1.00 97.94 109 CYS A N 1
ATOM 809 C CA . CYS A 1 109 ? -8.654 6.676 2.254 1.00 97.94 109 CYS A CA 1
ATOM 810 C C . CYS A 1 109 ? -10.036 7.140 2.706 1.00 97.94 109 CYS A C 1
ATOM 812 O O . CYS A 1 109 ? -10.901 7.326 1.857 1.00 97.94 109 CYS A O 1
ATOM 814 N N . ARG A 1 110 ? -10.217 7.393 4.008 1.00 97.44 110 ARG A N 1
ATOM 815 C CA . ARG A 1 110 ? -11.460 7.912 4.585 1.00 97.44 110 ARG A CA 1
ATOM 816 C C . ARG A 1 110 ? -11.839 9.264 3.981 1.00 97.44 110 ARG A C 1
ATOM 818 O O . ARG A 1 110 ? -12.960 9.414 3.522 1.00 97.44 110 ARG A O 1
ATOM 825 N N . LEU A 1 111 ? -10.898 10.211 3.935 1.00 97.19 111 LEU A N 1
ATOM 826 C CA . LEU A 1 111 ? -11.137 11.556 3.391 1.00 97.19 111 LEU A CA 1
ATOM 827 C C . LEU A 1 111 ? -11.474 11.546 1.894 1.00 97.19 111 LEU A C 1
ATOM 829 O O . LEU A 1 111 ? -12.210 12.402 1.425 1.00 97.19 111 LEU A O 1
ATOM 833 N N . LYS A 1 112 ? -10.941 10.575 1.148 1.00 97.56 112 LYS A N 1
ATOM 834 C CA . LYS A 1 112 ? -11.147 10.446 -0.302 1.00 97.56 112 LYS A CA 1
ATOM 835 C C . LYS A 1 112 ? -12.279 9.484 -0.677 1.00 97.56 112 LYS A C 1
ATOM 837 O O . LYS A 1 112 ? -12.479 9.249 -1.862 1.00 97.56 112 LYS A O 1
ATOM 842 N N . GLY A 1 113 ? -12.952 8.868 0.298 1.00 96.94 113 GLY A N 1
ATOM 843 C CA . GLY A 1 113 ? -13.985 7.858 0.043 1.00 96.94 113 GLY A CA 1
ATOM 844 C C . GLY A 1 113 ? -13.485 6.618 -0.713 1.00 96.94 113 GLY A C 1
ATOM 845 O O . GLY A 1 113 ? -14.245 6.007 -1.454 1.00 96.94 113 GLY A O 1
ATOM 846 N N . ARG A 1 114 ? -12.202 6.248 -0.574 1.00 97.06 114 ARG A N 1
ATOM 847 C CA . ARG A 1 114 ? -11.615 5.088 -1.272 1.00 97.06 114 ARG A CA 1
ATOM 848 C C . ARG A 1 114 ? -11.705 3.822 -0.429 1.00 97.06 114 ARG A C 1
ATOM 850 O O . ARG A 1 114 ? -11.531 3.865 0.790 1.00 97.06 114 ARG A O 1
ATOM 857 N N . ASP A 1 115 ? -11.825 2.677 -1.096 1.00 96.31 115 ASP A N 1
ATOM 858 C CA . ASP A 1 115 ? -11.755 1.381 -0.428 1.00 96.31 115 ASP A CA 1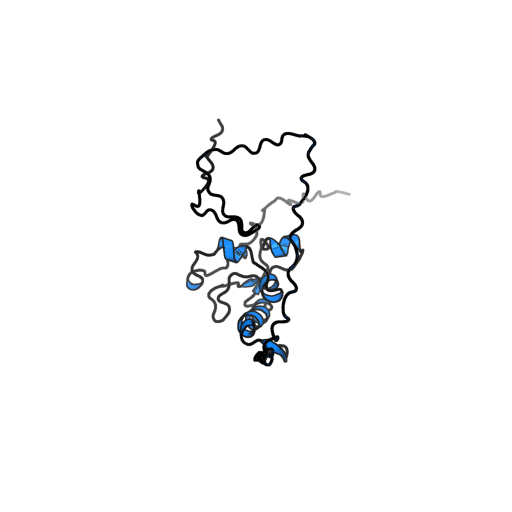
ATOM 859 C C . ASP A 1 115 ? -10.378 1.153 0.208 1.00 96.31 115 ASP A C 1
ATOM 861 O O . ASP A 1 115 ? -9.331 1.122 -0.450 1.00 96.31 115 ASP A O 1
ATOM 865 N N . CYS A 1 116 ? -10.377 0.977 1.526 1.00 97.69 116 CYS A N 1
ATOM 866 C CA . CYS A 1 116 ? -9.174 0.726 2.302 1.00 97.69 116 CYS A CA 1
ATOM 867 C C . CYS A 1 116 ? -9.033 -0.776 2.565 1.00 97.69 116 CYS A C 1
ATOM 869 O O . CYS A 1 116 ? -9.578 -1.297 3.535 1.00 97.69 116 CYS A O 1
ATOM 871 N N . ARG A 1 117 ? -8.287 -1.475 1.703 1.00 97.75 117 ARG A N 1
ATOM 872 C CA . ARG A 1 117 ? -7.894 -2.877 1.920 1.00 97.75 117 ARG A CA 1
ATOM 873 C C . ARG A 1 117 ? -6.485 -2.965 2.488 1.00 97.75 117 ARG A C 1
ATOM 875 O O . ARG A 1 117 ? -5.583 -2.304 1.977 1.00 97.75 117 ARG A O 1
ATOM 882 N N . VAL A 1 118 ? -6.292 -3.763 3.527 1.00 97.38 118 VAL A N 1
ATOM 883 C CA . VAL A 1 118 ? -4.995 -4.003 4.180 1.00 97.38 118 VAL A CA 1
ATOM 884 C C . VAL A 1 118 ? -4.651 -5.486 4.115 1.00 97.38 118 VAL A C 1
ATOM 886 O O . VAL A 1 118 ? -5.522 -6.314 3.856 1.00 97.38 118 VAL A O 1
ATOM 889 N N . ALA A 1 119 ? -3.380 -5.825 4.327 1.00 96.94 119 ALA A N 1
ATOM 890 C CA . ALA A 1 119 ? -2.975 -7.221 4.440 1.00 96.94 119 ALA A CA 1
ATOM 891 C C . ALA A 1 119 ? -3.663 -7.850 5.655 1.00 96.94 119 ALA A C 1
ATOM 893 O O . ALA A 1 119 ? -3.668 -7.233 6.718 1.00 96.94 119 ALA A O 1
ATOM 894 N N . ARG A 1 120 ? -4.202 -9.066 5.532 1.00 95.75 120 ARG A N 1
ATOM 895 C CA . ARG A 1 120 ? -4.701 -9.824 6.690 1.00 95.75 120 ARG A CA 1
ATOM 896 C C . ARG A 1 120 ? -3.562 -10.069 7.681 1.00 95.75 120 ARG A C 1
ATOM 898 O O . ARG A 1 120 ? -3.687 -9.721 8.851 1.00 95.75 120 ARG A O 1
ATOM 905 N N . VAL A 1 121 ? -2.442 -10.572 7.160 1.00 95.31 121 VAL A N 1
ATOM 906 C CA . VAL A 1 121 ? -1.201 -10.839 7.893 1.00 95.31 121 VAL A CA 1
ATOM 907 C C . VAL A 1 121 ? -0.078 -9.993 7.273 1.00 95.31 121 VAL A C 1
ATOM 909 O O . VAL A 1 121 ? 0.373 -10.293 6.163 1.00 95.31 121 VAL A O 1
ATOM 912 N N . PRO A 1 122 ? 0.375 -8.904 7.919 1.00 94.50 122 PRO A N 1
ATOM 913 C CA . PRO A 1 122 ? 1.348 -7.986 7.327 1.00 94.50 122 PRO A CA 1
ATOM 914 C C . PRO A 1 122 ? 2.734 -8.615 7.124 1.00 94.50 122 PRO A C 1
ATOM 916 O O . PRO A 1 122 ? 3.441 -8.191 6.210 1.00 94.50 122 PRO A O 1
ATOM 919 N N . GLY A 1 123 ? 3.101 -9.621 7.926 1.00 93.38 123 GLY A N 1
ATOM 920 C CA . GLY A 1 123 ? 4.340 -10.398 7.800 1.00 93.38 123 GLY A CA 1
ATOM 921 C C . GLY A 1 123 ? 4.300 -11.531 6.766 1.00 93.38 123 GLY A C 1
ATOM 922 O O . GLY A 1 123 ? 5.294 -12.234 6.594 1.00 93.38 123 GLY A O 1
ATOM 923 N N . ALA A 1 124 ? 3.179 -11.733 6.062 1.00 92.94 124 ALA A N 1
ATOM 924 C CA . ALA A 1 124 ? 3.083 -12.784 5.053 1.00 92.94 124 ALA A CA 1
ATOM 925 C C . ALA A 1 124 ? 4.088 -12.575 3.907 1.00 92.94 124 ALA A C 1
ATOM 927 O O . ALA A 1 124 ? 4.356 -11.448 3.459 1.00 92.94 124 ALA A O 1
ATOM 928 N N . ARG A 1 125 ? 4.622 -13.691 3.391 1.00 91.69 125 ARG A N 1
ATOM 929 C CA . ARG A 1 125 ? 5.700 -13.701 2.396 1.00 91.69 125 ARG A CA 1
ATOM 930 C C . ARG A 1 125 ? 5.332 -12.871 1.160 1.00 91.69 125 ARG A C 1
ATOM 932 O O . ARG A 1 125 ? 4.451 -13.197 0.365 1.00 91.69 125 ARG A O 1
ATOM 939 N N . GLY A 1 126 ? 6.074 -11.783 0.967 1.00 89.88 126 GLY A N 1
ATOM 940 C CA . GLY A 1 126 ? 5.941 -10.904 -0.192 1.00 89.88 126 GLY A CA 1
ATOM 941 C C . GLY A 1 126 ? 4.802 -9.881 -0.121 1.00 89.88 126 GLY A C 1
ATOM 942 O O . GLY A 1 126 ? 4.453 -9.348 -1.174 1.00 89.88 126 GLY A O 1
ATOM 943 N N . LEU A 1 127 ? 4.245 -9.603 1.064 1.00 92.75 127 LEU A N 1
ATOM 944 C CA . LEU A 1 127 ? 3.492 -8.372 1.347 1.00 92.75 127 LEU A CA 1
ATOM 945 C C . LEU A 1 127 ? 4.341 -7.405 2.178 1.00 92.75 127 LEU A C 1
ATOM 947 O O . LEU A 1 127 ? 4.619 -6.298 1.710 1.00 92.75 127 LEU A O 1
ATOM 951 N N . ASN A 1 128 ? 4.792 -7.831 3.367 1.00 94.12 128 ASN A N 1
ATOM 952 C CA . ASN A 1 128 ? 5.684 -7.088 4.273 1.00 94.12 128 ASN A CA 1
ATOM 953 C C . ASN A 1 128 ? 5.377 -5.580 4.358 1.00 94.12 128 ASN A C 1
ATOM 955 O O . ASN A 1 128 ? 6.277 -4.730 4.332 1.00 94.12 128 ASN A O 1
ATOM 959 N N . THR A 1 129 ? 4.097 -5.217 4.452 1.00 95.62 129 THR A N 1
ATOM 960 C CA . THR A 1 129 ? 3.637 -3.825 4.392 1.00 95.62 129 THR A CA 1
ATOM 961 C C . THR A 1 129 ? 2.457 -3.578 5.325 1.00 95.62 129 THR A C 1
ATOM 963 O O . THR A 1 129 ? 1.563 -4.408 5.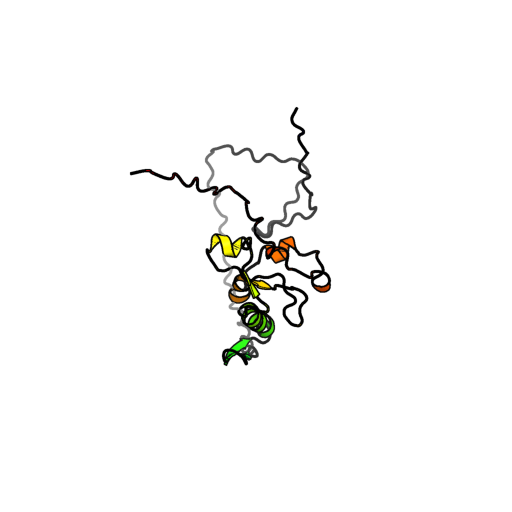443 1.00 95.62 129 THR A O 1
ATOM 966 N N . PHE A 1 130 ? 2.453 -2.401 5.954 1.00 96.31 130 PHE A N 1
ATOM 967 C CA . PHE A 1 130 ? 1.310 -1.863 6.703 1.00 96.31 130 PHE A CA 1
ATOM 968 C C . PHE A 1 130 ? 0.479 -0.878 5.868 1.00 96.31 130 PHE A C 1
ATOM 970 O O . PHE A 1 130 ? -0.523 -0.340 6.332 1.00 96.31 130 PHE A O 1
ATOM 977 N N . ARG A 1 131 ? 0.914 -0.561 4.642 1.00 97.44 131 ARG A N 1
ATOM 978 C CA . ARG A 1 131 ? 0.178 0.360 3.770 1.00 97.44 131 ARG A CA 1
ATOM 979 C C . ARG A 1 131 ? -1.041 -0.355 3.199 1.00 97.44 131 ARG A C 1
ATOM 981 O O . ARG A 1 131 ? -0.945 -1.503 2.772 1.00 97.44 131 ARG A O 1
ATOM 988 N N . CYS A 1 132 ? -2.171 0.344 3.147 1.00 98.06 132 CYS A N 1
ATOM 989 C CA . CYS A 1 132 ? -3.346 -0.158 2.449 1.00 98.06 132 CYS A CA 1
ATOM 990 C C . CYS A 1 132 ? -3.144 -0.139 0.922 1.00 98.06 132 CYS A C 1
ATOM 992 O O . CYS A 1 132 ? -2.321 0.621 0.400 1.00 98.06 132 CYS A O 1
ATOM 994 N N . ARG A 1 133 ? -3.938 -0.943 0.207 1.00 97.81 133 ARG A N 1
ATOM 995 C CA . ARG A 1 133 ? -3.927 -1.081 -1.256 1.00 97.81 133 ARG A CA 1
ATOM 996 C C . ARG A 1 133 ? -3.991 0.273 -1.958 1.00 97.81 133 ARG A C 1
ATOM 998 O O . ARG A 1 133 ? -3.143 0.557 -2.791 1.00 97.81 133 ARG A O 1
ATOM 1005 N N . SER A 1 134 ? -4.966 1.108 -1.606 1.00 98.12 134 SER A N 1
ATOM 1006 C CA . SER A 1 134 ? -5.173 2.407 -2.250 1.00 98.12 134 SER A CA 1
ATOM 1007 C C . SER A 1 134 ? -3.966 3.327 -2.049 1.00 98.12 134 SER A C 1
ATOM 1009 O O . SER A 1 134 ? -3.444 3.880 -3.009 1.00 98.12 134 SER A O 1
ATOM 1011 N N . CYS A 1 135 ? -3.426 3.430 -0.832 1.00 98.06 135 CYS A N 1
ATOM 1012 C CA . CYS A 1 135 ? -2.217 4.225 -0.605 1.00 98.06 135 CYS A CA 1
ATOM 1013 C C . CYS A 1 135 ? -0.990 3.676 -1.351 1.00 98.06 135 CYS A C 1
ATOM 1015 O O . CYS A 1 135 ? -0.150 4.471 -1.761 1.00 98.06 135 CYS A O 1
ATOM 1017 N N . LEU A 1 136 ? -0.870 2.355 -1.535 1.00 97.06 136 LEU A N 1
ATOM 1018 C CA . LEU A 1 136 ? 0.182 1.767 -2.373 1.00 97.06 136 LEU A CA 1
ATOM 1019 C C . LEU A 1 136 ? -0.019 2.124 -3.848 1.00 97.06 136 LEU A C 1
ATOM 1021 O O . LEU A 1 136 ? 0.909 2.614 -4.476 1.00 97.06 136 LEU A O 1
ATOM 1025 N N . GLN A 1 137 ? -1.232 1.947 -4.370 1.00 97.25 137 GLN A N 1
ATOM 1026 C CA . GLN A 1 137 ? -1.567 2.195 -5.772 1.00 97.25 137 GLN A CA 1
ATOM 1027 C C . GLN A 1 137 ? -1.368 3.660 -6.180 1.00 97.25 137 GLN A C 1
ATOM 1029 O O . GLN A 1 137 ? -0.873 3.924 -7.268 1.00 97.25 137 GLN A O 1
ATOM 1034 N N . TYR A 1 138 ? -1.719 4.604 -5.304 1.00 97.00 138 TYR A N 1
ATOM 1035 C CA . TYR A 1 138 ? -1.557 6.041 -5.558 1.00 97.00 138 TYR A CA 1
ATOM 1036 C C . TYR A 1 138 ? -0.242 6.613 -5.010 1.00 97.00 138 TYR A C 1
ATOM 1038 O O . TYR A 1 138 ? -0.033 7.819 -5.062 1.00 97.00 138 TYR A O 1
ATOM 1046 N N . HIS A 1 139 ? 0.639 5.768 -4.463 1.00 95.62 139 HIS A N 1
ATOM 1047 C CA . HIS A 1 139 ? 1.928 6.174 -3.897 1.00 95.62 139 HIS A CA 1
ATOM 1048 C C . HIS A 1 139 ? 1.807 7.242 -2.784 1.00 95.62 139 HIS A C 1
ATOM 1050 O O . HIS A 1 139 ? 2.714 8.033 -2.553 1.00 95.62 139 HIS A O 1
ATOM 1056 N N . GLU A 1 140 ? 0.712 7.219 -2.021 1.00 96.56 140 GLU A N 1
ATOM 1057 C CA . GLU A 1 140 ? 0.414 8.196 -0.966 1.00 96.56 140 GLU A CA 1
ATOM 1058 C C . GLU A 1 140 ? 0.812 7.710 0.437 1.00 96.56 140 GLU A C 1
ATOM 1060 O O . GLU A 1 140 ? 0.876 6.507 0.724 1.00 96.56 140 GLU A O 1
ATOM 1065 N N . CYS A 1 141 ? 1.006 8.648 1.364 1.00 96.06 141 CYS A N 1
ATOM 1066 C CA . CYS A 1 141 ? 1.264 8.348 2.771 1.00 96.06 141 CYS A CA 1
ATOM 1067 C C . CYS A 1 141 ? 0.067 7.635 3.425 1.00 96.06 141 CYS A C 1
ATOM 1069 O O . CYS A 1 141 ? -1.056 8.135 3.417 1.00 96.06 141 CYS A O 1
ATOM 1071 N N . CYS A 1 142 ? 0.311 6.476 4.043 1.00 97.62 142 CYS A N 1
ATOM 1072 C CA . CYS A 1 142 ? -0.712 5.719 4.763 1.00 97.62 142 CYS A CA 1
ATOM 1073 C C . CYS A 1 142 ? -0.607 5.981 6.271 1.00 97.62 142 CYS A C 1
ATOM 1075 O O . CYS A 1 142 ? 0.478 5.836 6.837 1.00 97.62 142 CYS A O 1
ATOM 1077 N N . SER A 1 143 ? -1.717 6.318 6.939 1.00 96.94 143 SER A N 1
ATOM 1078 C CA . SER A 1 143 ? -1.709 6.599 8.385 1.00 96.94 143 SER A CA 1
ATOM 1079 C C . SER A 1 143 ? -1.278 5.385 9.218 1.00 96.94 143 SER A C 1
ATOM 1081 O O . SER A 1 143 ? -0.511 5.552 10.160 1.00 96.94 143 SER A O 1
ATOM 1083 N N . TYR A 1 144 ? -1.620 4.156 8.808 1.00 95.38 144 TYR A N 1
ATOM 1084 C CA . TYR A 1 144 ? -1.158 2.940 9.497 1.00 95.38 144 TYR A CA 1
ATOM 1085 C C . TYR A 1 144 ? 0.360 2.796 9.524 1.00 95.38 144 TYR A C 1
ATOM 1087 O O . TYR A 1 144 ? 0.911 2.251 10.468 1.00 95.38 144 TYR A O 1
ATOM 1095 N N . THR A 1 145 ? 1.068 3.283 8.501 1.00 94.81 145 THR A N 1
ATOM 1096 C CA . THR A 1 145 ? 2.536 3.225 8.501 1.00 94.81 145 THR A CA 1
ATOM 1097 C C . THR A 1 145 ? 3.132 4.117 9.586 1.00 94.81 145 THR A C 1
ATOM 1099 O O . THR A 1 145 ? 4.199 3.803 10.101 1.00 94.81 145 THR A O 1
ATOM 1102 N N . LYS A 1 146 ? 2.443 5.205 9.954 1.00 94.12 146 LYS A N 1
ATOM 1103 C CA . LYS A 1 146 ? 2.839 6.065 11.074 1.00 94.12 146 LYS A CA 1
ATOM 1104 C C . LYS A 1 146 ? 2.488 5.411 12.410 1.00 94.12 146 LYS A C 1
ATOM 1106 O O . LYS A 1 146 ? 3.350 5.328 13.275 1.00 94.12 146 LYS A O 1
ATOM 1111 N N . GLU A 1 147 ? 1.261 4.906 12.542 1.00 92.06 147 GLU A N 1
ATOM 1112 C CA . GLU A 1 147 ? 0.760 4.271 13.773 1.00 92.06 147 GLU A CA 1
ATOM 1113 C C . GLU A 1 147 ? 1.520 2.981 14.129 1.00 92.06 147 GLU A C 1
ATOM 1115 O O . GLU A 1 147 ? 1.755 2.704 15.299 1.00 92.06 147 GLU A O 1
ATOM 1120 N N . LEU A 1 148 ? 1.944 2.207 13.124 1.00 91.62 148 LEU A N 1
ATOM 1121 C CA . LEU A 1 148 ? 2.576 0.894 13.296 1.00 91.62 148 LEU A CA 1
ATOM 1122 C C . LEU A 1 148 ? 4.094 0.912 13.081 1.00 91.62 148 LEU A C 1
ATOM 1124 O O . LEU A 1 148 ? 4.707 -0.142 12.936 1.00 91.62 148 LEU A O 1
ATOM 1128 N N . ARG A 1 149 ? 4.725 2.096 13.051 1.00 90.12 149 ARG A N 1
ATOM 1129 C CA . ARG A 1 149 ? 6.156 2.249 12.723 1.00 90.12 149 ARG A CA 1
ATOM 1130 C C . ARG A 1 149 ? 7.098 1.493 13.674 1.00 90.12 149 ARG A C 1
ATOM 1132 O O . ARG A 1 149 ? 8.217 1.194 13.279 1.00 90.12 149 ARG A O 1
ATOM 1139 N N . GLY A 1 150 ? 6.654 1.190 14.893 1.00 90.00 150 GLY A N 1
ATOM 1140 C CA . GLY A 1 150 ? 7.426 0.452 15.899 1.00 90.00 150 GLY A CA 1
ATOM 1141 C C . GLY A 1 150 ? 7.031 -1.015 16.074 1.00 90.00 150 GLY A C 1
ATOM 1142 O O . GLY A 1 150 ? 7.624 -1.688 16.908 1.00 90.00 150 GLY A O 1
ATOM 1143 N N . LEU A 1 151 ? 6.032 -1.511 15.336 1.00 91.06 151 LEU A N 1
ATOM 1144 C CA . LEU A 1 151 ? 5.622 -2.907 15.443 1.00 91.06 151 LEU A CA 1
ATOM 1145 C C . LEU A 1 151 ? 6.371 -3.749 14.416 1.00 91.06 151 LEU A C 1
ATOM 1147 O O . LEU A 1 151 ? 6.435 -3.403 13.232 1.00 91.06 151 LEU A O 1
ATOM 1151 N N . ASP A 1 152 ? 6.898 -4.882 14.872 1.00 90.81 152 ASP A N 1
ATOM 1152 C CA . ASP A 1 152 ? 7.450 -5.873 13.965 1.00 90.81 152 ASP A CA 1
ATOM 1153 C C . ASP A 1 152 ? 6.314 -6.526 13.162 1.00 90.81 152 ASP A C 1
ATOM 1155 O O . ASP A 1 152 ? 5.276 -6.932 13.685 1.00 90.81 152 ASP A O 1
ATOM 1159 N N . LYS A 1 153 ? 6.497 -6.593 11.845 1.00 90.06 153 LYS A N 1
ATOM 1160 C CA . LYS A 1 153 ? 5.530 -7.201 10.925 1.00 90.06 153 LYS A CA 1
ATOM 1161 C C . LYS A 1 153 ? 5.488 -8.711 11.098 1.00 90.06 153 LYS A C 1
ATOM 1163 O O . LYS A 1 153 ? 4.438 -9.298 10.857 1.00 90.06 153 LYS A O 1
ATOM 1168 N N . ALA A 1 154 ? 6.616 -9.318 11.472 1.00 88.38 154 ALA A N 1
ATOM 1169 C CA . ALA A 1 154 ? 6.738 -10.763 11.624 1.00 88.38 154 ALA A CA 1
ATOM 1170 C C . ALA A 1 154 ? 5.971 -11.289 12.845 1.00 88.38 154 ALA A C 1
ATOM 1172 O O . ALA A 1 154 ? 5.512 -12.425 12.828 1.00 88.38 154 ALA A O 1
ATOM 1173 N N . THR A 1 155 ? 5.798 -10.459 13.878 1.00 91.31 155 THR A N 1
ATOM 1174 C CA . THR A 1 155 ? 5.101 -10.839 15.115 1.00 91.31 155 THR A CA 1
ATOM 1175 C C . THR A 1 155 ? 3.593 -10.606 15.051 1.00 91.31 155 THR A C 1
ATOM 1177 O O . THR A 1 155 ? 2.848 -11.126 15.878 1.00 91.31 155 THR A O 1
ATOM 1180 N N . LEU A 1 156 ? 3.116 -9.831 14.074 1.00 88.31 156 LEU A N 1
ATOM 1181 C CA . LEU A 1 156 ? 1.699 -9.526 13.913 1.00 88.31 156 LEU A CA 1
ATOM 1182 C C . LEU A 1 156 ? 0.987 -10.597 13.085 1.00 88.31 156 LEU A C 1
ATOM 1184 O O . LEU A 1 156 ? 1.057 -10.596 11.855 1.00 88.31 156 LEU A O 1
ATOM 1188 N N . GLU A 1 157 ? 0.214 -11.442 13.764 1.00 90.88 157 GLU A N 1
ATOM 1189 C CA . GLU A 1 157 ? -0.681 -12.412 13.120 1.00 90.88 157 GLU A CA 1
ATOM 1190 C C . GLU A 1 157 ? -1.822 -11.731 12.358 1.00 90.88 157 GLU A C 1
ATOM 1192 O O . GLU A 1 157 ? -2.224 -12.189 11.294 1.00 90.88 157 GLU A O 1
ATOM 1197 N N . VAL A 1 158 ? -2.338 -10.611 12.876 1.00 92.38 158 VAL A N 1
ATOM 1198 C CA . VAL A 1 158 ? -3.461 -9.883 12.275 1.00 92.38 158 VAL A CA 1
ATOM 1199 C C . VAL A 1 158 ? -3.149 -8.397 12.202 1.00 92.38 158 VAL A C 1
ATOM 1201 O O . VAL A 1 158 ? -2.710 -7.779 13.175 1.00 92.38 158 VAL A O 1
ATOM 1204 N N . HIS A 1 159 ? -3.408 -7.791 11.044 1.00 90.00 159 HIS A N 1
ATOM 1205 C CA . HIS A 1 159 ? -3.229 -6.356 10.875 1.00 90.00 159 HIS A CA 1
ATOM 1206 C C . HIS A 1 159 ? -4.206 -5.573 11.781 1.00 90.00 159 HIS A C 1
ATOM 1208 O O . HIS A 1 159 ? -5.416 -5.792 11.708 1.00 90.00 159 HIS A O 1
ATOM 1214 N N . PRO A 1 160 ? -3.741 -4.598 12.587 1.00 87.88 160 PRO A N 1
ATOM 1215 C CA . PRO A 1 160 ? -4.581 -3.892 13.566 1.00 87.88 160 PRO A CA 1
ATOM 1216 C C . PRO A 1 160 ? -5.828 -3.215 12.979 1.00 87.88 160 PRO A C 1
ATOM 1218 O O . PRO A 1 160 ? -6.866 -3.148 13.630 1.00 87.88 160 PRO A O 1
ATOM 1221 N N . GLY A 1 161 ? -5.750 -2.766 11.723 1.00 86.50 161 GLY A N 1
ATOM 1222 C CA . GLY A 1 161 ? -6.884 -2.197 10.982 1.00 86.50 161 GLY A CA 1
ATOM 1223 C C . GLY A 1 161 ? -7.999 -3.186 10.605 1.00 86.50 161 GLY A C 1
ATOM 1224 O O . GLY A 1 161 ? -9.030 -2.746 10.104 1.00 86.50 161 GLY A O 1
ATOM 1225 N N . VAL A 1 162 ? -7.805 -4.492 10.813 1.00 89.06 162 VAL A N 1
ATOM 1226 C CA . VAL A 1 162 ? -8.768 -5.563 10.481 1.00 89.06 162 VAL A CA 1
ATOM 1227 C C . VAL A 1 162 ? -9.705 -5.859 11.637 1.00 89.06 162 VAL A C 1
ATOM 1229 O O . VAL A 1 162 ? -10.736 -6.484 11.408 1.00 89.06 162 VAL A O 1
ATOM 1232 N N . LYS A 1 163 ? -9.378 -5.411 12.863 1.00 77.94 163 LYS A N 1
ATOM 1233 C CA . LYS A 1 163 ? -10.234 -5.657 14.025 1.00 77.94 163 LYS A CA 1
ATOM 1234 C C . LYS A 1 163 ? -11.669 -5.294 13.648 1.00 77.94 163 LYS A C 1
ATOM 1236 O O . LYS A 1 163 ? -11.875 -4.162 13.187 1.00 77.94 163 LYS A O 1
ATOM 1241 N N . PRO A 1 164 ? -12.618 -6.244 13.776 1.00 58.06 164 PRO A N 1
ATOM 1242 C CA . PRO A 1 164 ? -14.004 -5.954 13.478 1.00 58.06 164 PRO A CA 1
ATOM 1243 C C . PRO A 1 164 ? -14.339 -4.715 14.291 1.00 58.06 164 PRO A C 1
ATOM 1245 O O . PRO A 1 164 ? -13.959 -4.633 15.467 1.00 58.06 164 PRO A O 1
ATOM 1248 N N . ALA A 1 165 ? -14.956 -3.714 13.652 1.00 56.31 165 ALA A N 1
ATOM 1249 C CA . ALA A 1 165 ? -15.656 -2.694 14.414 1.00 56.31 165 ALA A CA 1
ATOM 1250 C C . ALA A 1 165 ? -16.472 -3.506 15.408 1.00 56.31 165 ALA A C 1
ATOM 1252 O O . ALA A 1 165 ? -17.252 -4.340 14.946 1.00 56.31 165 ALA A O 1
ATOM 1253 N N . ARG A 1 166 ? -16.135 -3.414 16.712 1.00 54.31 166 ARG A N 1
ATOM 1254 C CA . ARG A 1 166 ? -16.855 -4.107 17.785 1.00 54.31 166 ARG A CA 1
ATOM 1255 C C . ARG A 1 166 ? -18.294 -4.049 17.344 1.00 54.31 166 ARG A C 1
ATOM 1257 O O . ARG A 1 166 ? -18.763 -2.925 17.153 1.00 54.31 166 ARG A O 1
ATOM 1264 N N . ALA A 1 167 ? -18.895 -5.202 17.040 1.00 53.75 167 ALA A N 1
ATOM 1265 C CA . ALA A 1 167 ? -20.304 -5.230 16.728 1.00 53.75 167 ALA A CA 1
ATOM 1266 C C . ALA A 1 167 ? -20.909 -4.455 17.885 1.00 53.75 167 ALA A C 1
ATOM 1268 O O . ALA A 1 167 ? -20.735 -4.831 19.045 1.00 53.75 167 ALA A O 1
ATOM 1269 N N . THR A 1 168 ? -21.413 -3.259 17.607 1.00 55.28 168 THR A N 1
ATOM 1270 C CA . THR A 1 168 ? -22.303 -2.604 18.533 1.00 55.28 168 THR A CA 1
ATOM 1271 C C . THR A 1 168 ? -23.453 -3.580 18.558 1.00 55.28 168 THR A C 1
ATOM 1273 O O . THR A 1 168 ? -24.272 -3.588 17.643 1.00 55.28 168 THR A O 1
ATOM 1276 N N . GLU A 1 169 ? -23.404 -4.497 19.523 1.00 51.78 169 GLU A N 1
ATOM 1277 C CA . GLU A 1 169 ? -24.512 -5.301 20.005 1.00 51.78 169 GLU A CA 1
ATOM 1278 C C . GLU A 1 169 ? -25.530 -4.283 20.523 1.00 51.78 169 GLU A C 1
ATOM 1280 O O . GLU A 1 169 ? -25.618 -3.968 21.702 1.00 51.78 169 GLU A O 1
ATOM 1285 N N . GLY A 1 170 ? -26.161 -3.606 19.572 1.00 52.94 170 GLY A N 1
ATOM 1286 C CA . GLY A 1 170 ? -27.102 -2.530 19.744 1.00 52.94 170 GLY A CA 1
ATOM 1287 C C . GLY A 1 170 ? -28.399 -3.043 19.174 1.00 52.94 170 GLY A C 1
ATOM 1288 O O . GLY A 1 170 ? -28.663 -2.874 17.988 1.00 52.94 170 GLY A O 1
ATOM 1289 N N . SER A 1 171 ? -29.133 -3.733 20.042 1.00 52.91 171 SER A N 1
ATOM 1290 C CA . SER A 1 171 ? -30.577 -3.619 20.196 1.00 52.91 171 SER A CA 1
ATOM 1291 C C . SER A 1 171 ? -31.357 -3.329 18.918 1.00 52.91 171 SER A C 1
ATOM 1293 O O . SER A 1 171 ? -31.717 -2.196 18.617 1.00 52.91 171 SER A O 1
ATOM 1295 N N . GLY A 1 172 ? -31.688 -4.407 18.226 1.00 53.00 172 GLY A N 1
ATOM 1296 C CA . GLY A 1 172 ? -32.884 -4.494 17.409 1.00 53.00 172 GLY A CA 1
ATOM 1297 C C . GLY A 1 172 ? -33.707 -5.675 17.898 1.00 53.00 172 GLY A C 1
ATOM 1298 O O . GLY A 1 172 ? -33.956 -6.590 17.123 1.00 53.00 172 GLY A O 1
ATOM 1299 N N . GLU A 1 173 ? -34.082 -5.698 19.184 1.00 56.81 173 GLU A N 1
ATOM 1300 C CA . GLU A 1 173 ? -35.259 -6.464 19.599 1.00 56.81 173 GLU A CA 1
ATOM 1301 C C . GLU A 1 173 ? -36.450 -5.822 18.887 1.00 56.81 173 GLU A C 1
ATOM 1303 O O . GLU A 1 173 ? -37.078 -4.881 19.372 1.00 56.81 173 GLU A O 1
ATOM 1308 N N . GLY A 1 174 ? -36.690 -6.277 17.659 1.00 56.56 174 GLY A N 1
ATOM 1309 C CA . GLY A 1 174 ? -37.945 -6.076 16.972 1.00 56.56 174 GLY A CA 1
ATOM 1310 C C . GLY A 1 174 ? -39.016 -6.745 17.814 1.00 56.56 174 GLY A C 1
ATOM 1311 O O . GLY A 1 174 ? -39.194 -7.959 17.757 1.00 56.56 174 GLY A O 1
ATOM 1312 N N . LYS A 1 175 ? -39.681 -5.936 18.634 1.00 62.25 175 LYS A N 1
ATOM 1313 C CA . LYS A 1 175 ? -40.957 -6.243 19.260 1.00 62.25 175 LYS A CA 1
ATOM 1314 C C . LYS A 1 175 ? -41.905 -6.674 18.138 1.00 62.25 175 LYS A C 1
ATOM 1316 O O . LYS A 1 175 ? -42.327 -5.861 17.322 1.00 62.25 175 LYS A O 1
ATOM 1321 N N . LEU A 1 176 ? -42.137 -7.981 18.045 1.00 61.94 176 LEU A N 1
ATOM 1322 C CA . LEU A 1 176 ? -43.217 -8.570 17.266 1.00 61.94 176 LEU A CA 1
ATOM 1323 C C . LEU A 1 176 ? -44.519 -8.122 17.936 1.00 61.94 176 LEU A C 1
ATOM 1325 O O . LEU A 1 176 ? -44.989 -8.767 18.871 1.00 61.94 176 LEU A O 1
ATOM 1329 N N . ASP A 1 177 ? -45.060 -6.982 17.518 1.00 63.97 177 ASP A N 1
ATOM 1330 C CA . ASP A 1 177 ? -46.444 -6.640 17.819 1.00 63.97 177 ASP A CA 1
ATOM 1331 C C . ASP A 1 177 ? -47.328 -7.539 16.938 1.00 63.97 177 ASP A C 1
ATOM 1333 O O . ASP A 1 177 ? -47.505 -7.326 15.740 1.00 63.97 177 ASP A O 1
ATOM 1337 N N . LEU A 1 178 ? -47.774 -8.635 17.556 1.00 72.25 178 LEU A N 1
ATOM 1338 C CA . LEU A 1 178 ? -48.872 -9.485 17.114 1.00 72.25 178 LEU A CA 1
ATOM 1339 C C . LEU A 1 178 ? -50.141 -8.614 17.108 1.00 72.25 178 LEU A C 1
ATOM 1341 O O . LEU A 1 178 ? -50.662 -8.296 18.176 1.00 72.25 178 LEU A O 1
ATOM 1345 N N . GLU A 1 179 ? -50.629 -8.216 15.935 1.00 69.94 179 GLU A N 1
ATOM 1346 C CA . GLU A 1 179 ? -51.988 -7.678 15.814 1.00 69.94 179 GLU A CA 1
ATOM 1347 C C . GLU A 1 179 ? -52.994 -8.836 15.703 1.00 69.94 179 GLU A C 1
ATOM 1349 O O . GLU A 1 179 ? -52.772 -9.754 14.907 1.00 69.94 179 GLU A O 1
ATOM 1354 N N . PRO A 1 180 ? -54.079 -8.828 16.498 1.00 79.56 180 PRO A N 1
ATOM 1355 C CA . PRO A 1 180 ? -55.192 -9.750 16.341 1.00 79.56 180 PRO A CA 1
ATOM 1356 C C . PRO A 1 180 ? -56.326 -9.108 15.526 1.00 79.56 180 PRO A C 1
ATOM 1358 O O . PRO A 1 180 ? -56.866 -8.092 15.956 1.00 79.56 180 PRO A O 1
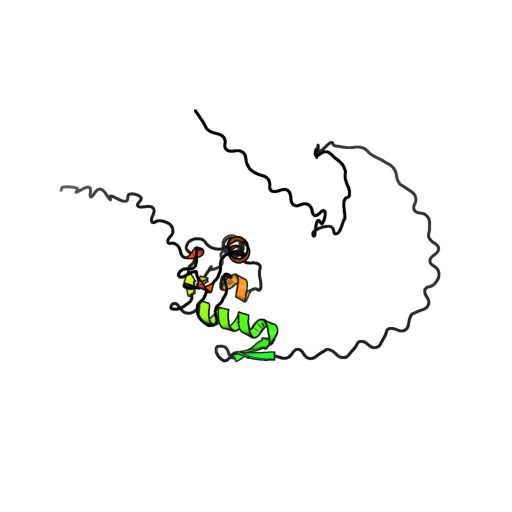ATOM 1361 N N . GLU A 1 181 ? -56.742 -9.754 14.433 1.00 66.31 181 GLU A N 1
ATOM 1362 C CA . GLU A 1 181 ? -58.125 -9.734 13.918 1.00 66.31 181 GLU A CA 1
ATOM 1363 C C . GLU A 1 181 ? -58.503 -11.108 13.346 1.00 66.31 181 GLU A C 1
ATOM 1365 O O . GLU A 1 181 ? -57.683 -11.694 12.599 1.00 66.31 181 GLU A O 1
#

Foldseek 3Di:
DDDDDDDDDDDDPDQADPVPRDRDDDDDDDDPDDDDDDDDDDDDDPPDDDDPDDDDPDPDDPPPDPFDWDQDPPPRDTDGPVLNLLVVLLVQLVDPVFWDFFLDAWPVCVVVVHTWIAGQQCLPPSNVDRHTSVCSVVVHDTVSCVVCVPPDSNPGNGRPRRPHPPPPPDDPPPPPPDDDD

Radius of gyration: 28.21 Å; chains: 1; bounding box: 87×67×63 Å

Secondary structure (DSSP, 8-state):
---PPP---------B-TTT--B----S---------------PPP---------PPPP-PPPP----EEE-TTT--EEEHHHHHHHHHHHHTTSTTTEEE-SS--HHHHHTT---EEESSTTSTTT---S-HHHHHTTPPPHHHHHTTTS-TTT-SS-GGGS------------------

Sequence (181 aa):
MSRHYPSTCVMFPSSFCPACGTTFTMPGGCLCYISPSTDSPVRSSPQTTIAAAVPVPVPDDPPPRRTRTRPCPVCNNEVTLNAYADHLKVHKLLTEEHGVKAGRPCEGCRLKGRDCRVARVPGARGLNTFRCRSCLQYHECCSYTKELRGLDKATLEVHPGVKPARATEGSGEGKLDLEPE

Organism: NCBI:txid1079267